Protein AF-A0A7K1EAM7-F1 (afdb_monomer)

Nearest PDB structures (foldseek):
  6ib8-assembly1_B  TM=7.706E-01  e=4.056E-03  Escherichia coli
  7ylu-assembly1_H  TM=3.158E-01  e=5.645E+00  Saccharomyces cerevisiae

Secondary structure (DSSP, 8-state):
-PPPPPPPPPPHHHHHHHHHHHHHHHHHHGGGTT-TT--EEEPTTS-EEEHHHHHHHHHHHTT-

Radius of gyration: 16.25 Å; Cα contacts (8 Å, |Δi|>4): 40; chains: 1; bounding box: 46×22×36 Å

pLDDT: mean 93.53, std 7.26,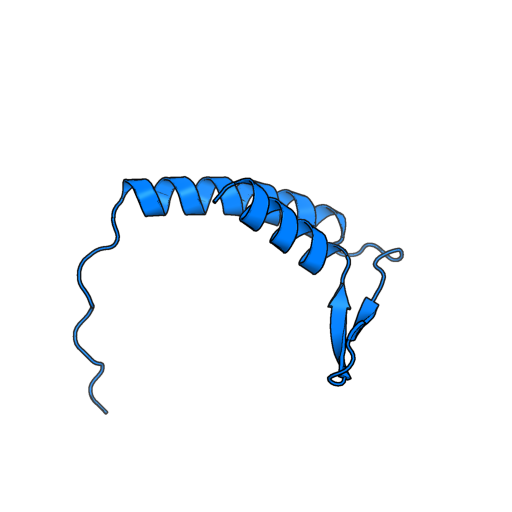 range [66.81, 98.56]

Foldseek 3Di:
DDDDDDDDDDDPVVVVLVVVLVVVLVVQLVVCVVPPPWDWDQDPVRDIDTPSRVVSVVSNVVSD

Structure (mmCIF, N/CA/C/O backbone):
data_AF-A0A7K1EAM7-F1
#
_entry.id   AF-A0A7K1EAM7-F1
#
loop_
_atom_site.group_PDB
_atom_site.id
_atom_site.type_symbol
_atom_site.label_atom_id
_atom_site.label_alt_id
_atom_site.label_comp_id
_atom_site.label_asym_id
_atom_site.label_entity_id
_atom_site.label_seq_id
_atom_site.pdbx_PDB_ins_code
_atom_site.Cartn_x
_atom_site.Cartn_y
_atom_site.Cartn_z
_atom_site.occupancy
_atom_site.B_iso_or_equiv
_atom_site.auth_seq_id
_atom_site.auth_comp_id
_atom_site.auth_asym_id
_atom_site.auth_atom_id
_atom_site.pdbx_PDB_model_num
ATOM 1 N N . MET A 1 1 ? 32.517 10.279 6.717 1.00 66.81 1 MET A N 1
ATOM 2 C CA . MET A 1 1 ? 31.829 9.040 6.302 1.00 66.81 1 MET A CA 1
ATOM 3 C C . MET A 1 1 ? 31.572 9.167 4.805 1.00 66.81 1 MET A C 1
ATOM 5 O O . MET A 1 1 ? 30.840 10.066 4.418 1.00 66.81 1 MET A O 1
ATOM 9 N N . THR A 1 2 ? 32.287 8.422 3.963 1.00 77.56 2 THR A N 1
ATOM 10 C CA . THR A 1 2 ? 32.159 8.481 2.494 1.00 77.56 2 THR A CA 1
ATOM 11 C C . THR A 1 2 ? 31.014 7.577 2.041 1.00 77.56 2 THR A C 1
ATOM 13 O O . THR A 1 2 ? 30.931 6.437 2.494 1.00 77.56 2 THR A O 1
ATOM 16 N N . LEU A 1 3 ? 30.116 8.079 1.186 1.00 68.50 3 LEU A N 1
ATOM 17 C CA . LEU A 1 3 ? 29.051 7.260 0.601 1.00 68.50 3 LEU A CA 1
ATOM 18 C C . LEU A 1 3 ? 29.663 6.203 -0.333 1.00 68.50 3 LEU A C 1
ATOM 20 O O . LEU A 1 3 ? 30.638 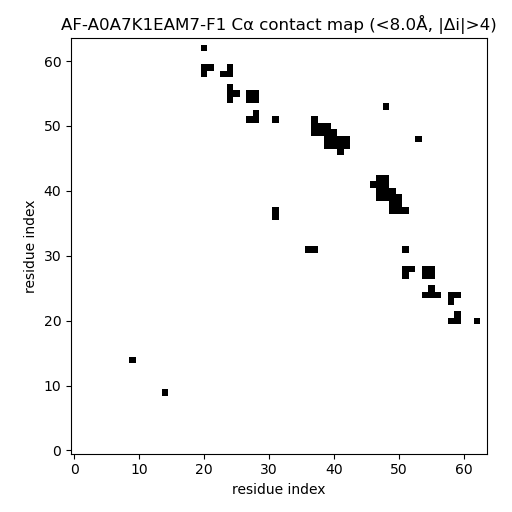6.510 -1.026 1.00 68.50 3 LEU A O 1
ATOM 24 N N . PRO A 1 4 ? 29.122 4.973 -0.358 1.00 77.75 4 PRO A N 1
ATOM 25 C CA . PRO A 1 4 ? 29.547 3.97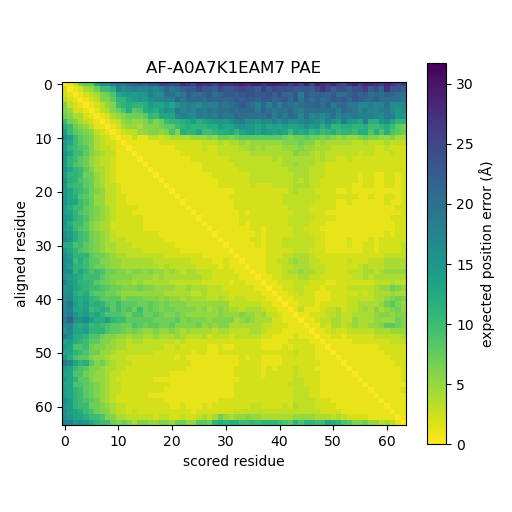9 -1.330 1.00 77.75 4 PRO A CA 1
ATOM 26 C C . PRO A 1 4 ? 29.275 4.488 -2.757 1.00 77.75 4 PRO A C 1
ATOM 28 O O . PRO A 1 4 ? 28.335 5.264 -2.962 1.00 77.75 4 PRO A O 1
ATOM 31 N N . PRO A 1 5 ? 30.090 4.076 -3.745 1.00 79.62 5 PRO A N 1
ATOM 32 C CA . PRO A 1 5 ? 29.840 4.425 -5.137 1.00 79.62 5 PRO A CA 1
ATOM 33 C C . PRO A 1 5 ? 28.457 3.905 -5.565 1.00 79.62 5 PRO A C 1
ATOM 35 O O . PRO A 1 5 ? 28.034 2.845 -5.089 1.00 79.62 5 PRO A O 1
ATOM 38 N N . PRO A 1 6 ? 27.737 4.632 -6.439 1.00 82.25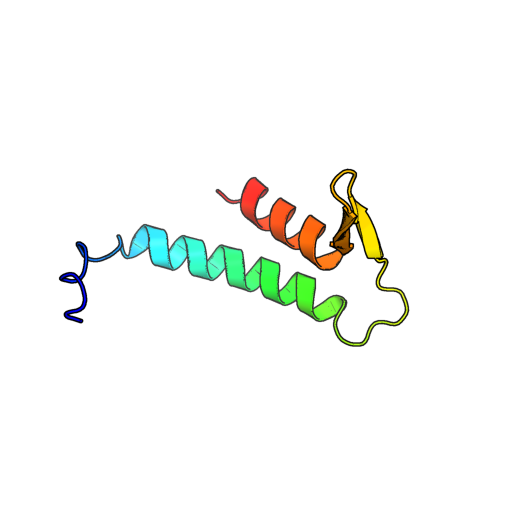 6 PRO A N 1
ATOM 39 C CA . PRO A 1 6 ? 26.440 4.181 -6.918 1.00 82.25 6 PRO A CA 1
ATOM 40 C C . PRO A 1 6 ? 26.578 2.829 -7.628 1.00 82.25 6 PRO A C 1
ATOM 42 O O . PRO A 1 6 ? 27.556 2.581 -8.338 1.00 82.25 6 PRO A O 1
ATOM 45 N N . GLY A 1 7 ? 25.591 1.957 -7.419 1.00 79.81 7 GLY A N 1
ATOM 46 C CA . GLY A 1 7 ? 25.477 0.702 -8.157 1.00 79.81 7 GLY A CA 1
ATOM 47 C C . GLY A 1 7 ? 25.233 0.932 -9.655 1.00 79.81 7 GLY A C 1
ATOM 48 O O . GLY A 1 7 ? 25.009 2.070 -10.082 1.00 79.81 7 GLY A O 1
ATOM 49 N N . PRO A 1 8 ? 25.270 -0.136 -10.471 1.00 82.88 8 PRO A N 1
ATOM 50 C CA . PRO A 1 8 ? 24.949 -0.033 -11.889 1.00 82.88 8 PRO A CA 1
ATOM 51 C C . PRO A 1 8 ? 23.538 0.555 -12.091 1.00 82.88 8 PRO A C 1
ATOM 53 O O . PRO A 1 8 ? 22.669 0.359 -11.235 1.00 82.88 8 PRO A O 1
ATOM 56 N N . PRO A 1 9 ? 23.289 1.265 -13.208 1.00 82.50 9 PRO A N 1
ATOM 57 C CA . PRO A 1 9 ? 21.964 1.791 -13.516 1.00 82.50 9 PRO A CA 1
ATOM 58 C C . PRO A 1 9 ? 20.909 0.683 -13.499 1.00 82.50 9 PRO A C 1
ATOM 60 O O . PRO A 1 9 ? 21.153 -0.416 -13.999 1.00 82.50 9 PRO A O 1
ATOM 63 N N . ALA A 1 10 ? 19.728 0.984 -12.958 1.00 84.06 10 ALA A N 1
ATOM 64 C CA . ALA A 1 10 ? 18.587 0.084 -13.056 1.00 84.06 10 ALA A CA 1
ATOM 65 C C . ALA A 1 10 ? 18.191 -0.126 -14.528 1.00 84.06 10 ALA A C 1
ATOM 67 O O . ALA A 1 10 ? 18.263 0.806 -15.340 1.00 84.06 10 ALA A O 1
ATOM 68 N N . ASP A 1 11 ? 17.737 -1.338 -14.852 1.00 93.19 11 ASP A N 1
ATOM 69 C CA . ASP A 1 11 ? 17.116 -1.633 -16.142 1.00 93.19 11 ASP A CA 1
ATOM 70 C C . ASP A 1 11 ? 15.897 -0.715 -16.334 1.00 93.19 11 ASP A C 1
ATOM 72 O O . ASP A 1 11 ? 14.979 -0.687 -15.509 1.00 93.19 11 ASP A O 1
ATOM 76 N N . GLN A 1 12 ? 15.903 0.066 -17.417 1.00 93.88 12 GLN A N 1
ATOM 77 C CA . GLN A 1 12 ? 14.866 1.062 -17.699 1.00 93.88 12 GLN A CA 1
ATOM 78 C C . GLN A 1 12 ? 13.492 0.428 -17.943 1.00 93.88 12 GLN A C 1
ATOM 80 O O . GLN A 1 12 ? 12.476 1.027 -17.601 1.00 93.88 12 GLN A O 1
ATOM 85 N N . THR A 1 13 ? 13.452 -0.789 -18.485 1.00 94.69 13 THR A N 1
ATOM 86 C CA . THR A 1 13 ? 12.211 -1.542 -18.699 1.00 94.69 13 THR A CA 1
ATOM 87 C C . THR A 1 13 ? 11.644 -2.005 -17.367 1.00 94.69 13 THR A C 1
ATOM 89 O O . THR A 1 13 ? 10.463 -1.812 -17.087 1.00 94.69 13 THR A O 1
ATOM 92 N N . MET A 1 14 ? 12.503 -2.559 -16.506 1.00 93.44 14 MET A N 1
ATOM 93 C CA . MET A 1 14 ? 12.111 -2.955 -15.153 1.00 93.44 14 MET A CA 1
ATOM 94 C C . MET A 1 14 ? 11.594 -1.750 -14.358 1.00 93.44 14 MET A C 1
ATOM 96 O O . MET A 1 14 ? 10.564 -1.848 -13.692 1.00 93.44 14 MET A O 1
ATOM 100 N N . LEU A 1 15 ? 12.274 -0.603 -14.459 1.00 94.69 15 LEU A N 1
ATOM 101 C CA . LEU A 1 15 ? 11.854 0.631 -13.802 1.00 94.69 15 LEU A CA 1
ATOM 102 C C . LEU A 1 15 ? 10.494 1.118 -14.316 1.00 94.69 15 LEU A C 1
ATOM 104 O O . LEU A 1 15 ? 9.631 1.451 -13.508 1.00 94.69 15 LEU A O 1
ATOM 108 N N . ALA A 1 16 ? 10.288 1.144 -15.634 1.00 95.81 16 ALA A N 1
ATOM 109 C CA . ALA A 1 16 ? 9.016 1.556 -16.223 1.00 95.81 16 ALA A CA 1
ATOM 110 C C . ALA A 1 16 ? 7.858 0.664 -15.744 1.00 95.81 16 ALA A C 1
ATOM 112 O O . ALA A 1 16 ? 6.845 1.178 -15.270 1.00 95.81 16 ALA A O 1
ATOM 113 N N . ASN A 1 17 ? 8.056 -0.658 -15.755 1.00 95.94 17 ASN A N 1
ATOM 114 C CA . ASN A 1 17 ? 7.068 -1.616 -15.258 1.00 95.94 17 ASN A CA 1
ATOM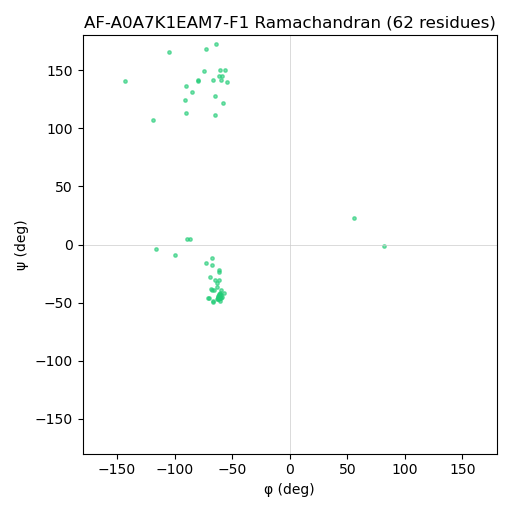 115 C C . ASN A 1 17 ? 6.756 -1.387 -13.772 1.00 95.94 17 ASN A C 1
ATOM 117 O O . ASN A 1 17 ? 5.591 -1.330 -13.384 1.00 95.94 17 ASN A O 1
ATOM 121 N N . ALA A 1 18 ? 7.785 -1.197 -12.940 1.00 96.38 18 ALA A N 1
ATOM 122 C CA . ALA A 1 18 ? 7.603 -0.923 -11.517 1.00 96.38 18 ALA A CA 1
ATOM 123 C C . ALA A 1 18 ? 6.806 0.369 -11.277 1.00 96.38 18 ALA A C 1
ATOM 125 O O . ALA A 1 18 ? 5.910 0.394 -10.433 1.00 96.38 18 ALA A O 1
ATOM 126 N N . VAL A 1 19 ? 7.084 1.431 -12.040 1.00 97.62 19 VAL A N 1
ATOM 127 C CA . VAL A 1 19 ? 6.333 2.692 -11.963 1.00 97.62 19 VAL A CA 1
ATOM 128 C C . VAL A 1 19 ? 4.861 2.478 -12.318 1.00 97.62 19 VAL A C 1
ATOM 130 O O . VAL A 1 19 ? 3.992 2.993 -11.615 1.00 97.62 19 VAL A O 1
ATOM 133 N N . ASP A 1 20 ? 4.557 1.711 -13.363 1.00 98.12 20 ASP A N 1
ATOM 134 C CA . ASP A 1 20 ? 3.171 1.468 -13.775 1.00 98.12 20 ASP A CA 1
ATOM 135 C C . ASP A 1 20 ? 2.389 0.632 -12.758 1.00 98.12 20 ASP A C 1
ATOM 137 O O . ASP A 1 20 ? 1.237 0.952 -12.450 1.00 98.12 20 ASP A O 1
ATOM 141 N N . ILE A 1 21 ? 3.020 -0.382 -12.161 1.00 98.25 21 ILE A N 1
ATOM 142 C CA . ILE A 1 21 ? 2.433 -1.152 -11.056 1.00 98.25 21 ILE A CA 1
ATOM 143 C C . ILE A 1 21 ? 2.143 -0.230 -9.863 1.00 98.25 21 ILE A C 1
ATOM 145 O O . ILE A 1 21 ? 1.027 -0.223 -9.333 1.00 98.25 21 ILE A O 1
ATOM 149 N N . LEU A 1 22 ? 3.119 0.594 -9.468 1.00 98.00 22 LEU A N 1
ATOM 150 C CA . LEU A 1 22 ? 2.998 1.482 -8.311 1.00 98.00 22 LEU A CA 1
ATOM 151 C C . LEU A 1 22 ? 1.997 2.619 -8.525 1.00 98.00 22 LEU A C 1
ATOM 153 O O . LEU A 1 22 ? 1.376 3.056 -7.559 1.00 98.00 22 LEU A O 1
ATOM 157 N N . ARG A 1 23 ? 1.771 3.072 -9.763 1.00 98.56 23 ARG A N 1
ATOM 158 C CA . ARG A 1 23 ? 0.684 4.018 -10.068 1.00 98.56 23 ARG A CA 1
ATOM 159 C C . ARG A 1 23 ? -0.680 3.431 -9.731 1.00 98.56 23 ARG A C 1
ATOM 161 O O . ARG A 1 23 ? -1.510 4.126 -9.150 1.00 98.56 23 ARG A O 1
ATOM 168 N N . VAL A 1 24 ? -0.909 2.161 -10.061 1.00 98.44 24 VAL A N 1
ATOM 169 C CA . VAL A 1 24 ? -2.178 1.489 -9.748 1.00 98.44 24 VAL A CA 1
ATOM 170 C C . VAL A 1 24 ? -2.312 1.246 -8.248 1.00 98.44 24 VAL A C 1
ATOM 172 O O . VAL A 1 24 ? -3.353 1.564 -7.677 1.00 98.44 24 VAL A O 1
ATOM 175 N N . ALA A 1 25 ? -1.257 0.751 -7.597 1.00 98.50 25 ALA A N 1
ATOM 176 C CA . ALA A 1 25 ? -1.260 0.547 -6.150 1.00 98.50 25 ALA A CA 1
ATOM 177 C C . ALA A 1 25 ? -1.479 1.868 -5.388 1.00 98.50 25 ALA A C 1
ATOM 179 O O . ALA A 1 25 ? -2.296 1.922 -4.476 1.00 98.50 25 ALA A O 1
ATOM 180 N N . GLY A 1 26 ? -0.825 2.955 -5.804 1.00 98.19 26 GLY A N 1
ATOM 181 C CA . GLY A 1 26 ? -1.000 4.282 -5.208 1.00 98.19 26 GLY A CA 1
ATOM 182 C C . GLY A 1 26 ? -2.401 4.859 -5.422 1.00 98.19 26 GLY A C 1
ATOM 183 O O . GLY A 1 26 ? -2.979 5.443 -4.510 1.00 98.19 26 GLY A O 1
ATOM 184 N N . ALA A 1 27 ? -2.992 4.661 -6.604 1.00 98.56 27 ALA A N 1
ATOM 185 C CA . ALA A 1 27 ? -4.380 5.052 -6.842 1.00 98.56 27 ALA A CA 1
ATOM 186 C C . ALA A 1 27 ? -5.357 4.279 -5.938 1.00 98.56 27 ALA A C 1
ATOM 188 O O . ALA A 1 27 ? -6.337 4.855 -5.472 1.00 98.56 27 ALA A O 1
ATOM 189 N N . PHE A 1 28 ? -5.079 3.000 -5.665 1.00 98.44 28 PHE A N 1
ATOM 190 C CA . PHE A 1 28 ? -5.850 2.193 -4.722 1.00 98.44 28 PHE A CA 1
ATOM 191 C C . PHE A 1 28 ? -5.704 2.697 -3.279 1.00 98.44 28 PHE A C 1
ATOM 193 O O . PHE A 1 28 ? -6.712 2.928 -2.615 1.00 98.44 28 PHE A O 1
ATOM 200 N N . THR A 1 29 ? -4.480 2.934 -2.790 1.00 98.31 29 THR A N 1
ATOM 201 C CA . THR A 1 29 ? -4.276 3.407 -1.406 1.00 98.31 29 THR A CA 1
ATOM 202 C C . THR A 1 29 ? -4.899 4.779 -1.161 1.00 98.31 29 THR A C 1
ATOM 204 O O . THR A 1 29 ? -5.433 5.020 -0.082 1.00 98.31 29 THR A O 1
ATOM 207 N N . MET A 1 30 ? -4.925 5.655 -2.169 1.00 98.31 30 MET A N 1
ATOM 208 C CA . MET A 1 30 ? -5.571 6.967 -2.070 1.00 98.31 30 MET A CA 1
ATOM 209 C C . MET A 1 30 ? -7.081 6.908 -1.804 1.00 98.31 30 MET A C 1
ATOM 211 O O . MET A 1 30 ? -7.622 7.867 -1.263 1.00 98.31 30 MET A O 1
ATOM 215 N N . GLN A 1 31 ? -7.767 5.804 -2.118 1.00 97.69 31 GLN A N 1
ATOM 216 C CA . GLN A 1 31 ? -9.194 5.624 -1.791 1.00 97.69 31 GLN A CA 1
ATOM 217 C C . GLN A 1 31 ? -9.448 5.505 -0.279 1.00 97.69 31 GLN A C 1
ATOM 219 O O . GLN A 1 31 ? -10.575 5.677 0.191 1.00 97.69 31 GLN A O 1
ATOM 224 N N . TRP A 1 32 ? -8.396 5.210 0.482 1.00 97.94 32 TRP A N 1
ATOM 225 C CA . TRP A 1 32 ? -8.429 5.059 1.932 1.00 97.94 32 TRP A CA 1
ATOM 226 C C . TRP A 1 32 ? -7.944 6.305 2.679 1.00 97.94 32 TRP A C 1
ATOM 228 O O . TRP A 1 32 ? -8.080 6.379 3.899 1.00 97.94 32 TRP A O 1
ATOM 238 N N . PHE A 1 33 ? -7.386 7.289 1.971 1.00 96.50 33 PHE A N 1
ATOM 239 C CA . PHE A 1 33 ? -6.935 8.533 2.583 1.00 96.50 33 PHE A CA 1
ATOM 240 C C . 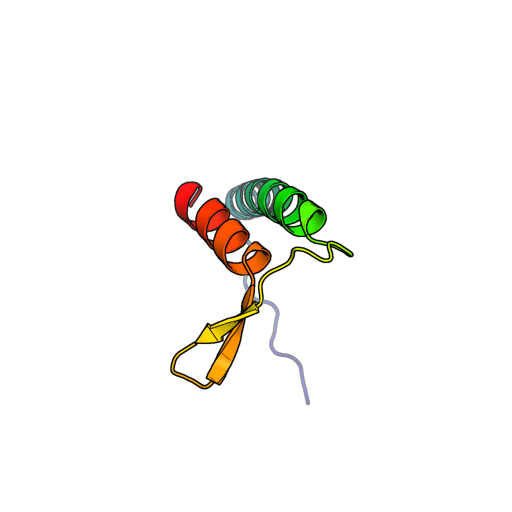PHE A 1 33 ? -8.125 9.310 3.160 1.00 96.50 33 PHE A C 1
ATOM 242 O O . PHE A 1 33 ? -9.102 9.551 2.456 1.00 96.50 33 PHE A O 1
ATOM 249 N N . ASP A 1 34 ? -8.030 9.691 4.439 1.00 96.56 34 ASP A N 1
ATOM 250 C CA . ASP A 1 34 ? -9.100 10.365 5.198 1.00 96.56 34 ASP A CA 1
ATOM 251 C C . ASP A 1 34 ? -10.434 9.588 5.229 1.00 96.56 34 ASP A C 1
ATOM 253 O O . ASP A 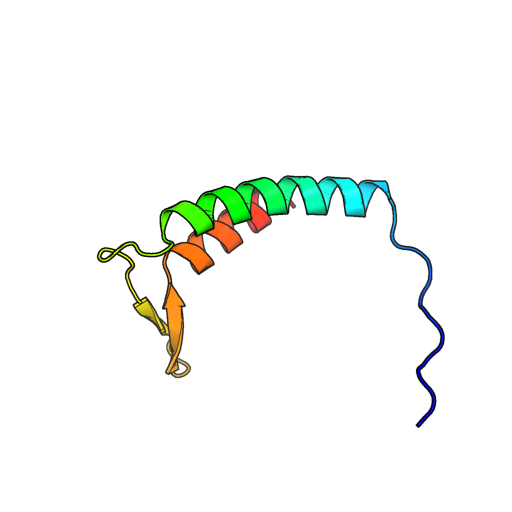1 34 ? -11.511 10.145 5.437 1.00 96.56 34 ASP A O 1
ATOM 257 N N . ASN A 1 35 ? -10.378 8.270 5.014 1.00 97.25 35 ASN A N 1
ATOM 258 C CA . ASN A 1 35 ? -11.557 7.422 5.028 1.00 97.25 35 ASN A CA 1
ATOM 259 C C . ASN A 1 35 ? -11.798 6.880 6.450 1.00 97.25 35 ASN A C 1
ATOM 261 O O . ASN A 1 35 ? -11.012 6.055 6.924 1.00 97.25 35 ASN A O 1
ATOM 265 N N . PRO A 1 36 ? -12.889 7.267 7.138 1.00 95.38 36 PRO A N 1
ATOM 266 C CA . PRO A 1 36 ? -13.172 6.800 8.497 1.00 95.38 36 PRO A CA 1
ATOM 267 C C . PRO A 1 36 ? -13.502 5.301 8.572 1.00 95.38 36 PRO A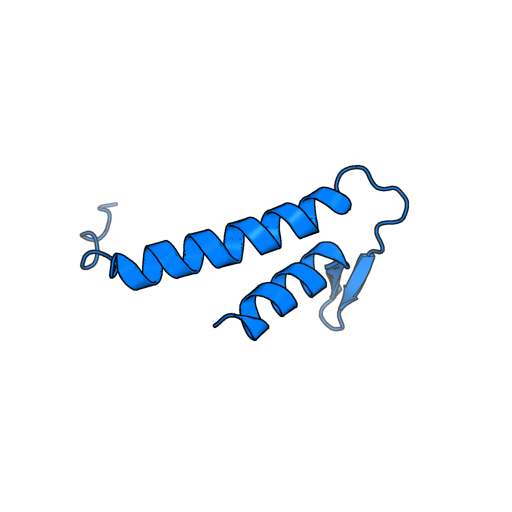 C 1
ATOM 269 O O . PRO A 1 36 ? -13.556 4.748 9.666 1.00 95.38 36 PRO A O 1
ATOM 272 N N . ALA A 1 37 ? -13.732 4.643 7.432 1.00 95.19 37 ALA A N 1
ATOM 273 C CA . ALA A 1 37 ? -13.937 3.201 7.341 1.00 95.19 37 ALA A CA 1
ATOM 274 C C . ALA A 1 37 ? -12.629 2.407 7.153 1.00 95.19 37 ALA A C 1
ATOM 276 O O . ALA A 1 37 ? -12.692 1.196 6.946 1.00 95.19 37 ALA A O 1
ATOM 277 N N . LEU A 1 38 ? -11.457 3.056 7.182 1.00 96.12 38 LEU A N 1
ATOM 278 C CA . LEU A 1 38 ? -10.170 2.370 7.090 1.00 96.12 38 LEU A CA 1
ATOM 279 C C . LEU A 1 38 ? -9.955 1.465 8.309 1.00 96.12 38 LEU A C 1
ATOM 281 O O . LEU A 1 38 ? -9.750 1.947 9.424 1.00 96.12 38 LEU A O 1
ATOM 285 N N . ASP A 1 39 ? -9.967 0.155 8.075 1.00 94.75 39 ASP A N 1
ATOM 286 C CA . ASP A 1 39 ? -9.690 -0.827 9.118 1.00 94.75 39 ASP A CA 1
ATOM 287 C C . ASP A 1 39 ? -8.182 -0.976 9.369 1.00 94.75 39 ASP A C 1
ATOM 289 O O . ASP A 1 39 ? -7.362 -0.964 8.442 1.00 94.75 39 ASP A O 1
ATOM 293 N N . ILE A 1 40 ? -7.829 -1.131 10.646 1.00 95.12 40 ILE A N 1
ATOM 294 C CA . ILE A 1 40 ? -6.460 -1.340 11.115 1.00 95.12 40 ILE A CA 1
ATOM 295 C C . ILE A 1 40 ? -6.415 -2.696 11.814 1.00 95.12 40 ILE A C 1
ATOM 297 O O . ILE A 1 40 ? -6.870 -2.853 12.945 1.00 95.12 40 ILE A O 1
ATOM 301 N N . THR A 1 41 ? -5.794 -3.677 11.166 1.00 95.50 41 THR A N 1
ATOM 302 C CA . THR A 1 41 ? -5.516 -4.976 11.777 1.00 95.50 41 THR A CA 1
ATOM 303 C C . THR A 1 41 ? -4.155 -4.960 12.469 1.00 95.50 41 THR A C 1
ATOM 305 O O . THR A 1 41 ? -3.157 -4.541 11.889 1.00 95.50 41 THR A O 1
ATOM 308 N N . THR A 1 42 ? -4.063 -5.509 13.677 1.00 96.00 42 THR A N 1
ATOM 309 C CA . THR A 1 42 ? -2.771 -5.792 14.322 1.00 96.00 42 THR A CA 1
ATOM 310 C C . THR A 1 42 ? -2.308 -7.208 13.975 1.00 96.00 42 THR A C 1
ATOM 312 O O . THR A 1 42 ? -3.038 -8.176 14.190 1.00 96.00 42 THR A O 1
ATOM 315 N N . LYS A 1 43 ? -1.099 -7.346 13.421 1.00 92.19 43 LYS A N 1
ATOM 316 C CA . LYS A 1 43 ? -0.474 -8.642 13.114 1.00 92.19 43 LYS A CA 1
ATOM 317 C C . LYS A 1 43 ? -0.012 -9.354 14.391 1.00 92.19 43 LYS A C 1
ATOM 319 O O . LYS A 1 43 ? 0.071 -8.761 15.464 1.00 92.19 43 LYS A O 1
ATOM 324 N N . SER A 1 44 ? 0.353 -10.631 14.268 1.00 94.62 44 SER A N 1
ATOM 325 C CA . SER A 1 44 ? 0.848 -11.447 15.390 1.00 94.62 44 SER A CA 1
ATOM 326 C C . SER A 1 44 ? 2.136 -10.917 16.030 1.00 94.62 44 SER A C 1
ATOM 328 O O . SER A 1 44 ? 2.409 -11.226 17.184 1.00 94.62 44 SER A O 1
ATOM 330 N N . ASP A 1 45 ? 2.928 -10.137 15.291 1.00 95.06 45 ASP A N 1
ATOM 331 C CA . ASP A 1 45 ? 4.138 -9.465 15.782 1.00 95.06 45 ASP A CA 1
ATOM 332 C C . ASP A 1 45 ? 3.855 -8.093 16.427 1.00 95.06 45 ASP A C 1
ATOM 334 O O . ASP A 1 45 ? 4.782 -7.380 16.807 1.00 95.06 45 ASP A O 1
ATOM 338 N N . GLY A 1 46 ? 2.579 -7.716 16.563 1.00 93.19 46 GLY A N 1
ATOM 339 C CA . GLY A 1 46 ? 2.147 -6.446 17.139 1.00 93.19 46 GLY A CA 1
ATOM 340 C C . GLY A 1 46 ? 2.188 -5.263 16.170 1.00 93.19 46 GLY A C 1
ATOM 341 O O . GLY A 1 46 ? 1.801 -4.161 16.556 1.00 93.19 46 GLY A O 1
ATOM 342 N N . THR A 1 47 ? 2.623 -5.454 14.921 1.00 96.19 47 THR A N 1
ATOM 343 C CA . THR A 1 47 ? 2.663 -4.365 13.936 1.00 96.19 47 THR A CA 1
ATOM 344 C C . THR A 1 47 ? 1.280 -4.105 13.323 1.00 96.19 47 THR A C 1
ATOM 346 O O . THR A 1 47 ? 0.529 -5.054 13.070 1.00 96.19 47 THR A O 1
ATOM 349 N N . PRO A 1 48 ? 0.893 -2.837 13.084 1.00 96.69 48 PRO A N 1
ATOM 350 C CA . PRO A 1 48 ? -0.352 -2.524 12.395 1.00 96.69 48 PRO A CA 1
ATOM 351 C C . PRO A 1 48 ? -0.233 -2.799 10.890 1.00 96.69 48 PRO A C 1
ATOM 353 O O . PRO A 1 48 ? 0.832 -2.649 10.291 1.00 96.69 48 PRO A O 1
ATOM 356 N N . VAL A 1 49 ? -1.346 -3.173 10.273 1.00 96.88 49 VAL A N 1
ATOM 357 C CA . VAL A 1 49 ? -1.525 -3.235 8.822 1.00 96.88 49 VAL A CA 1
ATOM 358 C C . VAL A 1 49 ? -2.935 -2.808 8.471 1.00 96.88 49 VAL A C 1
ATOM 360 O O . VAL A 1 49 ? -3.886 -3.163 9.166 1.00 96.88 49 VAL A O 1
ATOM 363 N N . TH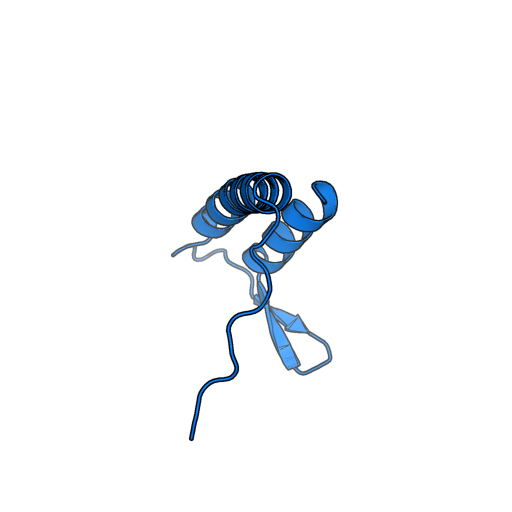R A 1 50 ? -3.069 -2.062 7.388 1.00 97.12 50 THR A N 1
ATOM 364 C CA . THR A 1 50 ? -4.361 -1.579 6.906 1.00 97.12 50 THR A CA 1
ATOM 365 C C . THR A 1 50 ? -4.829 -2.348 5.675 1.00 97.12 50 THR A C 1
ATOM 367 O O . THR A 1 50 ? -4.046 -3.028 5.004 1.00 97.12 50 THR A O 1
ATOM 370 N N . GLU A 1 51 ? -6.107 -2.203 5.335 1.00 96.31 51 GLU A N 1
ATOM 371 C CA . GLU A 1 51 ? -6.640 -2.695 4.057 1.00 96.31 51 GLU A CA 1
ATOM 372 C C . GLU A 1 51 ? -5.969 -2.022 2.849 1.00 96.31 51 GLU A C 1
ATOM 374 O O . GLU A 1 51 ? -5.767 -2.659 1.812 1.00 96.31 51 GLU A O 1
ATOM 379 N N . ALA A 1 52 ? -5.534 -0.765 2.998 1.00 97.69 52 ALA A N 1
ATOM 380 C CA . ALA A 1 52 ? -4.758 -0.068 1.979 1.00 97.69 52 ALA A CA 1
ATOM 381 C C . ALA A 1 52 ? -3.424 -0.785 1.703 1.00 97.69 52 ALA A C 1
ATOM 383 O O . ALA A 1 52 ? -3.097 -1.042 0.543 1.00 97.69 52 ALA A O 1
ATOM 384 N N . ASP A 1 53 ? -2.692 -1.166 2.757 1.00 97.38 53 ASP A N 1
ATOM 385 C CA . ASP A 1 53 ? -1.410 -1.873 2.642 1.00 97.38 53 ASP A CA 1
ATOM 386 C C . ASP A 1 53 ? -1.582 -3.248 1.987 1.00 97.38 53 ASP A C 1
ATOM 388 O O . ASP A 1 53 ? -0.854 -3.595 1.056 1.00 97.38 53 ASP A O 1
ATOM 392 N N . ARG A 1 54 ? -2.574 -4.026 2.444 1.00 96.88 54 ARG A N 1
ATOM 393 C CA . ARG A 1 54 ? -2.848 -5.375 1.922 1.00 96.88 54 ARG A CA 1
ATOM 394 C C . ARG A 1 54 ? -3.236 -5.344 0.450 1.00 96.88 54 ARG A C 1
ATOM 396 O O . ARG A 1 54 ? -2.720 -6.136 -0.336 1.00 96.88 54 ARG A O 1
ATOM 403 N N . GLY A 1 55 ? -4.128 -4.432 0.066 1.00 97.38 55 GLY A N 1
ATOM 404 C CA . GLY A 1 55 ? -4.553 -4.313 -1.325 1.00 97.38 55 GLY A CA 1
ATOM 405 C C . GLY A 1 55 ? -3.435 -3.806 -2.238 1.00 97.38 55 GLY A C 1
ATOM 406 O O . GLY A 1 55 ? -3.269 -4.330 -3.338 1.00 97.38 55 GLY A O 1
ATOM 407 N N . ALA A 1 56 ? -2.607 -2.862 -1.775 1.00 98.25 56 ALA A N 1
ATOM 408 C CA . ALA A 1 56 ? -1.425 -2.425 -2.517 1.00 98.25 56 ALA A CA 1
ATOM 409 C C . ALA A 1 56 ? -0.418 -3.569 -2.722 1.00 98.25 56 ALA A C 1
ATOM 411 O O . ALA A 1 56 ? 0.071 -3.760 -3.836 1.00 98.25 56 ALA A O 1
ATOM 412 N N . GLU A 1 57 ? -0.145 -4.358 -1.677 1.00 97.88 57 GLU A N 1
ATOM 413 C CA . GLU A 1 57 ? 0.710 -5.545 -1.766 1.00 97.88 57 GLU A CA 1
ATOM 414 C C . GLU A 1 57 ? 0.160 -6.554 -2.781 1.00 97.88 57 GLU A C 1
ATOM 416 O O . GLU A 1 57 ? 0.915 -7.045 -3.621 1.00 97.88 57 GLU A O 1
ATOM 421 N N . GLN A 1 58 ? -1.147 -6.831 -2.748 1.00 98.19 58 GLN A N 1
ATOM 422 C CA . GLN A 1 58 ? -1.777 -7.757 -3.688 1.00 98.19 58 GLN A CA 1
ATOM 423 C C . GLN A 1 58 ? -1.656 -7.266 -5.138 1.00 98.19 58 GLN A C 1
ATOM 425 O O . GLN A 1 58 ? -1.249 -8.035 -6.004 1.00 98.19 58 GLN A O 1
ATOM 430 N N . ILE A 1 59 ? -1.912 -5.976 -5.399 1.00 98.31 59 ILE A N 1
ATOM 431 C CA . ILE A 1 59 ? -1.745 -5.370 -6.733 1.00 98.31 59 ILE A CA 1
ATOM 432 C C . ILE A 1 59 ? -0.316 -5.545 -7.247 1.00 98.31 59 ILE A C 1
ATOM 434 O O . ILE A 1 59 ? -0.120 -5.822 -8.431 1.00 98.31 59 ILE A O 1
ATOM 438 N N . VAL A 1 60 ? 0.679 -5.359 -6.377 1.00 97.88 60 VAL A N 1
ATOM 439 C CA . VAL A 1 60 ? 2.085 -5.551 -6.740 1.00 97.88 60 VAL A CA 1
ATOM 440 C C . VAL A 1 60 ? 2.359 -7.023 -7.044 1.00 97.88 60 VAL A C 1
ATOM 442 O O . VAL A 1 60 ? 2.911 -7.319 -8.098 1.00 97.88 60 VAL A O 1
ATOM 445 N N . ARG A 1 61 ? 1.938 -7.950 -6.173 1.00 97.81 61 ARG A N 1
ATOM 446 C CA . ARG A 1 61 ? 2.145 -9.397 -6.360 1.00 97.81 61 ARG A CA 1
ATOM 447 C C . ARG A 1 61 ? 1.511 -9.934 -7.641 1.00 97.81 61 ARG A C 1
ATOM 449 O O . ARG A 1 61 ? 2.123 -10.770 -8.288 1.00 97.81 61 ARG A O 1
ATOM 456 N N . ASP A 1 62 ? 0.327 -9.454 -8.007 1.00 97.62 62 ASP A N 1
ATOM 457 C CA . ASP A 1 62 ? -0.400 -9.930 -9.191 1.00 97.62 62 ASP A CA 1
ATOM 458 C C . ASP A 1 62 ? 0.219 -9.455 -10.516 1.00 97.62 62 ASP A C 1
ATOM 460 O O . ASP A 1 62 ? -0.134 -9.962 -11.582 1.00 97.62 62 ASP A O 1
ATOM 464 N N . ARG A 1 63 ? 1.092 -8.441 -10.472 1.00 92.94 63 ARG A N 1
ATOM 465 C CA . ARG A 1 63 ? 1.653 -7.776 -11.660 1.00 92.94 63 ARG A CA 1
ATOM 466 C C . ARG A 1 63 ? 3.166 -7.932 -11.810 1.00 92.94 63 ARG A C 1
ATOM 468 O O . ARG A 1 63 ? 3.710 -7.430 -12.795 1.00 92.94 63 ARG A O 1
ATOM 475 N N . LEU A 1 64 ? 3.824 -8.567 -10.842 1.00 86.12 64 LEU A N 1
ATOM 476 C CA . LEU A 1 64 ? 5.226 -8.986 -10.914 1.00 86.12 64 LEU A CA 1
ATOM 477 C C . LEU A 1 64 ? 5.339 -10.363 -11.572 1.00 86.12 64 LEU A C 1
ATOM 479 O O . LEU A 1 64 ? 6.311 -10.540 -12.337 1.00 86.12 64 LEU A O 1
#

Sequence (64 aa):
MTLPPPGPPADQTMLANAVDILRVAGAFTMQWFDNPALDITTKSDGTPVTEADRGAEQIVRDRL

Solvent-accessible surface area (backbone atoms only — not comparable to full-atom values): 4007 Å² total; per-residue (Å²): 138,83,79,77,79,80,74,81,82,76,58,64,66,62,50,52,53,51,51,57,47,46,50,54,24,51,59,56,34,56,72,45,61,95,37,91,82,63,54,75,46,69,45,100,86,68,47,76,46,36,62,45,56,54,52,29,51,48,51,46,65,78,72,110

Mean predicted aligned error: 5.42 Å